Protein AF-A0A453R4P2-F1 (afdb_monomer)

InterPro domains:
  IPR012340 Nucleic acid-binding, OB-fold [G3DSA:2.40.50.140] (7-123)
  IPR012340 Nucleic acid-binding, OB-fold [SSF50249] (16-103)
  IPR031327 Mini-chromosome maintenance protein [PTHR11630] (14-161)
  IPR033762 MCM OB domain [PF17207] (17-96)

Organism: Aegilops tauschii subsp. strangulata (NCBI:txid200361)

Foldseek 3Di:
DDDDDDDWFQDVQAPRDTDQDCADPDPDPPGGRDSDDDDDPVPDDDKDKDKDKDWDDPVPDDPPDDIDIAIEMDIHPRPPPDDPPFDKDFDFDKDWHWDDPDPPDDIDTGIYGYTPDMDTPVVVVVDPPQPPVNVVVVVVLCVVCVVPVVVSVVVVVCVVPVDPPVPPDD

Mean predicted aligned error: 13.56 Å

Radius of gyration: 29.75 Å; Cα contacts (8 Å, |Δi|>4): 173; chains: 1; bounding box: 68×27×99 Å

Solvent-accessible surface area (backbone atoms only — not comparable to full-atom values): 11161 Å² total; per-residue (Å²): 134,83,79,89,82,79,92,83,67,61,36,64,45,66,70,57,40,69,75,80,64,84,45,46,86,55,88,48,97,73,68,50,80,51,64,82,83,78,86,62,84,92,71,75,81,86,74,52,78,40,81,46,75,51,63,58,64,71,89,79,51,62,94,89,64,79,77,55,71,46,44,33,40,26,48,51,87,52,44,86,74,72,58,96,89,63,45,71,51,76,44,66,48,85,48,54,29,57,46,81,93,46,88,98,54,84,80,45,73,47,67,32,32,42,54,77,45,78,41,81,48,59,62,67,78,75,51,79,82,71,53,70,66,59,55,51,52,52,50,48,53,49,63,74,25,59,92,43,54,70,57,46,4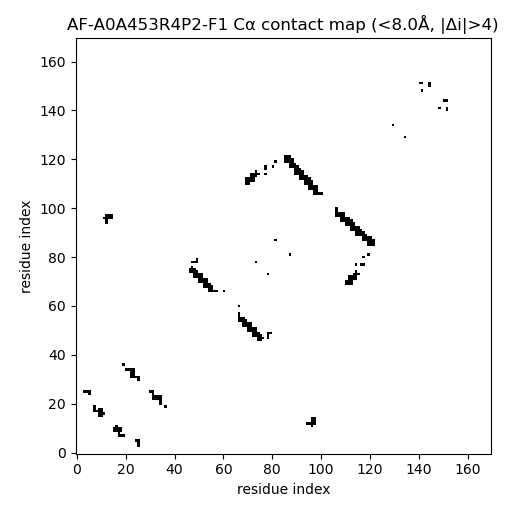9,51,57,56,48,54,72,75,50,80,82,74,74,90,77,81,86,129

Secondary structure (DSSP, 8-state):
-PPP------BGGGTSB-PPPSS-----SS----------GGG-----EEEEEEE--GGGSPTTPPPPEEEEEEEGGGTTS--TT--EEEEEEEEEEEP---TTS---EEEEEEEEEEEE-GGGGT-----HHHHHHHHHHHHHTTT-HHHHHHHHHHHH-TTSSTTS--

pLDDT: mean 83.89, std 13.53, range [37.5, 97.69]

Sequence (170 aa):
LETPAFPCYPELEAGNRITLPASCPSMRSKGCQSASFQLIGDSITCHDYQEIKIQESVQLLDVGSIPRSMPVILMDDLVDLVKAGDDVIVTGILSAKWSSDVKDVRCNLDPMFIANYVRRTNELKSGIDIPEEIIKDFELFWAENRATPLEGRNKILKGICLLRFLGYSR

Nearest PDB structures (foldseek):
  8q6o-assembly1_3  TM=7.850E-01  e=3.324E-05  Xenopus laevis
  9caq-assembly1_B  TM=7.510E-01  e=9.790E-05  Homo sapiens
  8s0d-assembly1_5  TM=6.515E-01  e=1.172E-04  Homo sapiens
  8w0f-assembly1_D  TM=6.363E-01  e=1.245E-04  Homo sapiens
  8ouw-assembly1_3  TM=5.776E-01  e=9.790E-05  Caenorhabditis elegans

Structure (mmCIF, N/CA/C/O backbone):
data_AF-A0A453R4P2-F1
#
_entry.id   AF-A0A453R4P2-F1
#
loop_
_atom_site.group_PDB
_atom_site.id
_atom_site.type_symbol
_atom_site.label_atom_id
_atom_site.label_alt_id
_atom_site.label_comp_id
_atom_site.label_asym_id
_atom_site.label_entity_id
_atom_site.label_seq_id
_atom_site.pdbx_PDB_ins_code
_atom_site.Cartn_x
_atom_site.Cartn_y
_atom_site.Cartn_z
_atom_site.occupancy
_atom_site.B_iso_or_equiv
_atom_site.auth_seq_id
_atom_site.auth_comp_id
_atom_site.auth_asym_id
_atom_site.auth_atom_id
_atom_site.pdbx_PDB_model_num
ATOM 1 N N . LEU A 1 1 ? 7.204 -4.346 -44.157 1.00 51.94 1 LEU A N 1
ATOM 2 C CA . LEU A 1 1 ? 8.004 -4.799 -42.996 1.00 51.94 1 LEU A CA 1
ATOM 3 C C . LEU A 1 1 ? 7.542 -3.979 -41.805 1.00 51.94 1 LEU A C 1
ATOM 5 O O . LEU A 1 1 ? 7.923 -2.824 -41.711 1.00 51.94 1 LEU A O 1
ATOM 9 N N . GLU A 1 2 ? 6.660 -4.520 -40.970 1.00 66.56 2 GLU A N 1
ATOM 10 C CA . GLU A 1 2 ? 6.214 -3.828 -39.752 1.00 66.56 2 GLU A CA 1
ATOM 11 C C . GLU A 1 2 ? 7.385 -3.704 -38.781 1.00 66.56 2 GLU A C 1
ATOM 13 O O . GLU A 1 2 ? 8.121 -4.673 -38.597 1.00 66.56 2 GLU A O 1
ATOM 18 N N . THR A 1 3 ? 7.594 -2.547 -38.166 1.00 71.88 3 THR A N 1
ATOM 19 C CA . THR A 1 3 ? 8.576 -2.384 -37.089 1.00 71.88 3 THR A CA 1
ATOM 20 C C . THR A 1 3 ? 8.168 -3.238 -35.882 1.00 71.88 3 THR A C 1
ATOM 22 O O . THR A 1 3 ? 6.985 -3.305 -35.554 1.00 71.88 3 THR A O 1
ATOM 25 N N . PRO A 1 4 ? 9.100 -3.962 -35.237 1.00 79.38 4 PRO A N 1
ATOM 26 C CA . PRO A 1 4 ? 8.771 -4.702 -34.025 1.00 79.38 4 PRO A CA 1
ATOM 27 C C . PRO A 1 4 ? 8.402 -3.728 -32.896 1.00 79.38 4 PRO A C 1
ATOM 29 O O . PRO A 1 4 ? 9.123 -2.761 -32.662 1.00 79.38 4 PRO A O 1
ATOM 32 N N . ALA A 1 5 ? 7.309 -4.016 -32.192 1.00 83.50 5 ALA A N 1
ATOM 33 C CA . ALA A 1 5 ? 6.864 -3.297 -31.003 1.00 83.50 5 ALA A CA 1
ATOM 34 C C . ALA A 1 5 ? 6.825 -4.256 -29.806 1.00 83.50 5 ALA A C 1
ATOM 36 O O . ALA A 1 5 ? 6.599 -5.456 -29.975 1.00 83.50 5 ALA A O 1
ATOM 37 N N . PHE A 1 6 ? 7.068 -3.733 -28.609 1.00 85.38 6 PHE A N 1
ATOM 38 C CA . PHE A 1 6 ? 7.015 -4.482 -27.356 1.00 85.38 6 PHE A CA 1
ATOM 39 C C . PHE A 1 6 ? 6.546 -3.554 -26.228 1.00 85.38 6 PHE A C 1
ATOM 41 O O . PHE A 1 6 ? 6.844 -2.358 -26.278 1.00 85.38 6 PHE A O 1
ATOM 48 N N . PRO A 1 7 ? 5.809 -4.071 -25.233 1.00 87.44 7 PRO A N 1
ATOM 49 C CA . PRO A 1 7 ? 5.418 -3.281 -24.077 1.00 87.44 7 PRO A CA 1
ATOM 50 C C . PRO A 1 7 ? 6.613 -3.062 -23.142 1.00 87.44 7 PRO A C 1
ATOM 52 O O . PRO A 1 7 ? 7.452 -3.947 -22.966 1.00 87.44 7 PRO A O 1
ATOM 55 N N . CYS A 1 8 ? 6.655 -1.890 -22.514 1.00 88.75 8 CYS A N 1
ATOM 56 C CA . CYS A 1 8 ? 7.551 -1.584 -21.405 1.00 88.75 8 CYS A CA 1
ATOM 57 C C . CYS A 1 8 ? 6.703 -1.274 -20.175 1.00 88.75 8 CYS A C 1
ATOM 59 O O . CYS A 1 8 ? 5.710 -0.556 -20.286 1.00 88.75 8 CYS A O 1
ATOM 61 N N . TYR A 1 9 ? 7.124 -1.771 -19.016 1.00 89.69 9 TYR A N 1
ATOM 62 C CA . TYR A 1 9 ? 6.447 -1.528 -17.747 1.00 89.69 9 TYR A CA 1
ATOM 63 C C . TYR A 1 9 ? 7.337 -0.667 -16.843 1.00 89.69 9 TYR A C 1
ATOM 65 O O . TYR A 1 9 ? 8.563 -0.815 -16.891 1.00 89.69 9 TYR A O 1
ATOM 73 N N . PRO A 1 10 ? 6.758 0.248 -16.048 1.00 90.25 10 PRO A N 1
ATOM 74 C CA . PRO A 1 10 ? 7.511 0.972 -15.035 1.00 90.25 10 PRO A CA 1
ATOM 75 C C . PRO A 1 10 ? 8.010 0.001 -13.962 1.00 90.25 10 PRO A C 1
ATOM 77 O O . PRO A 1 10 ? 7.280 -0.877 -13.505 1.00 90.25 10 PRO A O 1
ATOM 80 N N . GLU A 1 11 ? 9.260 0.170 -13.545 1.00 89.25 11 GLU A N 1
ATOM 81 C CA . GLU A 1 11 ? 9.850 -0.626 -12.475 1.00 89.25 11 GLU A CA 1
ATOM 82 C C . GLU A 1 11 ? 9.643 0.085 -11.132 1.00 89.25 11 GLU A C 1
ATOM 84 O O . GLU A 1 11 ? 10.246 1.131 -10.875 1.00 89.25 11 GLU A O 1
ATOM 89 N N . LEU A 1 12 ? 8.774 -0.477 -10.281 1.00 88.62 12 LEU A N 1
ATOM 90 C CA . LEU A 1 12 ? 8.422 0.099 -8.974 1.00 88.62 12 LEU A CA 1
ATOM 91 C C . LEU A 1 12 ? 9.663 0.301 -8.088 1.00 88.62 12 LEU A C 1
ATOM 93 O O . LEU A 1 12 ? 9.872 1.376 -7.528 1.00 88.62 12 LEU A O 1
ATOM 97 N N . GLU A 1 13 ? 10.544 -0.700 -8.052 1.00 88.19 13 GLU A N 1
ATOM 98 C CA . GLU A 1 13 ? 11.767 -0.697 -7.236 1.00 88.19 13 GLU A CA 1
ATOM 99 C C . GLU A 1 13 ? 12.791 0.355 -7.682 1.00 88.19 13 GLU A C 1
ATOM 101 O O . GLU A 1 13 ? 13.636 0.782 -6.894 1.00 88.19 13 GLU A O 1
ATOM 106 N N . ALA A 1 14 ? 12.702 0.800 -8.939 1.00 85.81 14 ALA A N 1
ATOM 107 C CA . ALA A 1 14 ? 13.524 1.860 -9.517 1.00 85.81 14 ALA A CA 1
ATOM 108 C C . ALA A 1 14 ? 12.821 3.232 -9.498 1.00 85.81 14 ALA A C 1
ATOM 110 O O . ALA A 1 14 ? 13.217 4.143 -10.231 1.00 85.81 14 ALA A O 1
ATOM 111 N N . GLY A 1 15 ? 11.766 3.386 -8.689 1.00 84.38 15 GLY A N 1
ATOM 112 C CA . GLY A 1 15 ? 11.019 4.635 -8.548 1.00 84.38 15 GLY A CA 1
ATOM 113 C C . GLY A 1 15 ? 10.092 4.921 -9.729 1.00 84.38 15 GLY A C 1
ATOM 114 O O . GLY A 1 15 ? 10.080 6.038 -10.244 1.00 84.38 15 GLY A O 1
ATOM 115 N N . ASN A 1 16 ? 9.344 3.910 -10.180 1.00 86.31 16 ASN A N 1
ATOM 116 C CA . ASN A 1 16 ? 8.410 3.976 -11.314 1.00 86.31 16 ASN A CA 1
ATOM 117 C C . ASN A 1 16 ? 9.072 4.421 -12.626 1.00 86.31 16 ASN A C 1
ATOM 119 O O . ASN A 1 16 ? 8.446 5.049 -13.485 1.00 86.31 16 ASN A O 1
ATOM 123 N N . ARG A 1 17 ? 10.357 4.098 -12.798 1.00 86.50 17 ARG A N 1
ATOM 124 C CA . ARG A 1 17 ? 11.118 4.478 -13.986 1.00 86.50 17 ARG A CA 1
ATOM 125 C C . ARG A 1 17 ? 10.947 3.427 -15.075 1.00 86.50 17 ARG A C 1
ATOM 127 O O . ARG A 1 17 ? 11.080 2.232 -14.827 1.00 86.50 17 ARG A O 1
ATOM 134 N N . ILE A 1 18 ? 10.684 3.874 -16.299 1.00 88.25 18 ILE A N 1
ATOM 135 C CA . ILE A 1 18 ? 10.689 3.001 -17.476 1.00 88.25 18 ILE A CA 1
ATOM 136 C C . ILE A 1 18 ? 12.110 2.985 -18.033 1.00 88.25 18 ILE A C 1
ATOM 138 O O . ILE A 1 18 ? 12.596 3.995 -18.545 1.00 88.25 18 ILE A O 1
ATOM 142 N N . THR A 1 19 ? 12.778 1.838 -17.934 1.00 85.00 19 THR A N 1
ATOM 143 C CA . THR A 1 19 ? 14.112 1.641 -18.510 1.00 85.00 19 THR A CA 1
ATOM 144 C C . THR A 1 19 ? 13.974 0.950 -19.862 1.00 85.00 19 THR A C 1
ATOM 146 O O . THR A 1 19 ? 13.417 -0.142 -19.958 1.00 85.00 19 THR A O 1
ATOM 149 N N . LEU A 1 20 ? 14.468 1.588 -20.925 1.00 86.94 20 LEU A N 1
ATOM 150 C CA . LEU A 1 20 ? 14.495 0.969 -22.249 1.00 86.94 20 LEU A CA 1
ATOM 151 C C . LEU A 1 20 ? 15.507 -0.189 -22.265 1.00 86.94 20 LEU A C 1
ATOM 153 O O . LEU A 1 20 ? 16.584 -0.064 -21.675 1.00 86.94 20 LEU A O 1
ATOM 157 N N . PRO A 1 21 ? 15.199 -1.307 -22.942 1.00 86.31 21 PRO A N 1
ATOM 158 C CA . PRO A 1 21 ? 16.110 -2.440 -22.997 1.00 86.31 21 PRO A CA 1
ATOM 159 C C . PRO A 1 21 ? 17.387 -2.075 -23.761 1.00 86.31 21 PRO A C 1
ATOM 161 O O . PRO A 1 21 ? 17.355 -1.328 -24.732 1.00 86.31 21 PRO A O 1
ATOM 164 N N . ALA A 1 22 ? 18.525 -2.651 -23.369 1.00 85.06 22 ALA A N 1
ATOM 165 C CA . ALA A 1 22 ? 19.811 -2.382 -24.023 1.00 85.06 22 ALA A CA 1
ATOM 166 C C . ALA A 1 22 ? 19.884 -2.886 -25.481 1.00 85.06 22 ALA A C 1
ATOM 168 O O . ALA A 1 22 ? 20.744 -2.460 -26.247 1.00 85.06 22 ALA A O 1
ATOM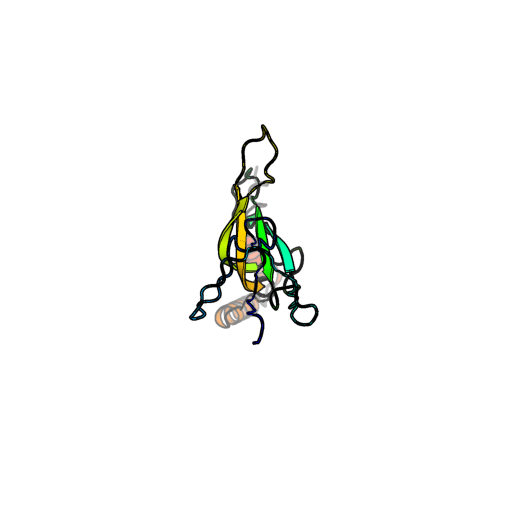 169 N N . SER A 1 23 ? 18.997 -3.806 -25.868 1.00 85.81 23 SER A N 1
ATOM 170 C CA . SER A 1 23 ? 18.884 -4.333 -27.229 1.00 85.81 23 SER A CA 1
ATOM 171 C C . SER A 1 23 ? 17.436 -4.698 -27.543 1.00 85.81 23 SER A C 1
ATOM 173 O O . SER A 1 23 ? 16.637 -4.930 -26.634 1.00 85.81 23 SER A O 1
ATOM 175 N N . CYS A 1 24 ? 17.079 -4.723 -28.828 1.00 84.38 24 CYS A N 1
ATOM 176 C CA . CYS A 1 24 ? 15.719 -5.033 -29.249 1.00 84.38 24 CYS A CA 1
ATOM 177 C C . CYS A 1 24 ? 15.326 -6.479 -28.868 1.00 84.38 24 CYS A C 1
ATOM 179 O O . CYS A 1 24 ? 15.951 -7.424 -29.352 1.00 84.38 24 CYS A O 1
ATOM 181 N N . PRO A 1 25 ? 14.249 -6.684 -28.083 1.00 82.38 25 PRO A N 1
ATOM 182 C CA . PRO A 1 25 ? 13.811 -8.015 -27.651 1.00 82.38 25 PRO A CA 1
ATOM 183 C C . PRO A 1 25 ? 13.133 -8.838 -28.763 1.00 82.38 25 PRO A C 1
ATOM 185 O O . PRO A 1 25 ? 12.697 -9.964 -28.530 1.00 82.38 25 PRO A O 1
ATOM 188 N N . SER A 1 26 ? 13.008 -8.306 -29.986 1.00 78.19 26 SER A N 1
ATOM 189 C CA . SER A 1 26 ? 12.310 -8.999 -31.068 1.00 78.19 26 SER A CA 1
ATOM 190 C C . SER A 1 26 ? 13.067 -10.259 -31.510 1.00 78.19 26 SER A C 1
ATOM 192 O O . SER A 1 26 ? 14.161 -10.165 -32.068 1.00 78.19 26 SER A O 1
ATOM 194 N N . MET A 1 27 ? 12.449 -11.434 -31.367 1.00 67.62 27 MET A N 1
ATOM 195 C CA . MET A 1 27 ? 13.008 -12.724 -31.809 1.00 67.62 27 MET A CA 1
ATOM 196 C C . MET A 1 27 ? 12.831 -12.981 -33.319 1.00 67.62 27 MET A C 1
ATOM 198 O O . MET A 1 27 ? 12.586 -14.105 -33.754 1.00 67.62 27 MET A O 1
ATOM 202 N N . ARG A 1 28 ? 12.890 -11.936 -34.154 1.00 67.19 28 ARG A N 1
ATOM 203 C CA . ARG A 1 28 ? 12.729 -12.090 -35.608 1.00 67.19 28 ARG A CA 1
ATOM 204 C C . ARG A 1 28 ? 13.945 -12.792 -36.221 1.00 67.19 28 ARG A C 1
ATOM 206 O O . ARG A 1 28 ? 15.063 -12.655 -35.738 1.00 67.19 28 ARG A O 1
ATOM 213 N N . SER A 1 29 ? 13.719 -13.498 -37.332 1.00 57.69 29 SER A N 1
ATOM 214 C CA . SER A 1 29 ? 14.704 -14.354 -38.024 1.00 57.69 29 SER A CA 1
ATOM 215 C C . SER A 1 29 ? 16.017 -13.663 -38.416 1.00 57.69 29 SER A C 1
ATOM 217 O O . SER A 1 29 ? 17.050 -14.317 -38.523 1.00 57.69 29 SER A O 1
ATOM 219 N N . LYS A 1 30 ? 15.995 -12.339 -38.602 1.00 66.25 30 LYS A N 1
ATOM 220 C CA . LYS A 1 30 ? 17.178 -11.476 -38.649 1.00 66.25 30 LYS A CA 1
ATOM 221 C C . LYS A 1 30 ? 17.144 -10.630 -37.380 1.00 66.25 30 LYS A C 1
ATOM 223 O O . LYS A 1 30 ? 16.417 -9.640 -37.347 1.00 66.25 30 LYS A O 1
ATOM 228 N N . GLY A 1 31 ? 17.827 -11.065 -36.324 1.00 66.50 31 GLY A N 1
ATOM 229 C CA . GLY A 1 31 ? 17.817 -10.374 -35.033 1.00 66.50 31 GLY A CA 1
ATOM 230 C C . GLY A 1 31 ? 18.084 -8.873 -35.191 1.00 66.50 31 GLY A C 1
ATOM 231 O O . GLY A 1 31 ? 18.970 -8.464 -35.942 1.00 66.50 31 GLY A O 1
ATOM 232 N N . CYS A 1 32 ? 17.290 -8.048 -34.513 1.00 74.44 32 CYS A N 1
ATOM 233 C CA . CYS A 1 32 ? 17.492 -6.605 -34.482 1.00 74.44 32 CYS A CA 1
ATOM 234 C C . CYS A 1 32 ? 18.478 -6.276 -33.353 1.00 74.44 32 CYS A C 1
ATOM 236 O O . CYS A 1 32 ? 18.179 -6.521 -32.192 1.00 74.44 32 CYS A O 1
ATOM 238 N N . GLN A 1 33 ? 19.648 -5.723 -33.680 1.00 76.25 33 GLN A N 1
ATOM 239 C CA . GLN A 1 33 ? 20.651 -5.296 -32.687 1.00 76.25 33 GLN A CA 1
ATOM 240 C C . GLN A 1 33 ? 20.587 -3.789 -32.388 1.00 76.25 33 GLN A C 1
ATOM 242 O O . GLN A 1 33 ? 21.502 -3.228 -31.795 1.00 76.25 33 GLN A O 1
ATOM 247 N N . SER A 1 34 ? 19.521 -3.110 -32.823 1.00 79.44 34 SER A N 1
ATOM 248 C CA . SER A 1 34 ? 19.335 -1.687 -32.538 1.00 79.44 34 SER A CA 1
ATOM 249 C C . SER A 1 34 ? 19.057 -1.459 -31.049 1.00 79.44 34 SER A C 1
ATOM 251 O O . SER A 1 34 ? 18.311 -2.222 -30.431 1.00 79.44 34 SER A O 1
ATOM 253 N N . ALA A 1 35 ? 19.618 -0.373 -30.515 1.00 82.31 35 ALA A N 1
ATOM 254 C CA . ALA A 1 35 ? 19.310 0.192 -29.197 1.00 82.31 35 ALA A CA 1
ATOM 255 C C . ALA A 1 35 ? 18.520 1.515 -29.298 1.00 82.31 35 ALA A C 1
ATOM 257 O O . ALA A 1 35 ? 18.309 2.203 -28.303 1.00 82.31 35 ALA A O 1
ATOM 258 N N . SER A 1 36 ? 18.110 1.905 -30.510 1.00 84.88 36 SER A N 1
ATOM 259 C CA . SER A 1 36 ? 17.252 3.068 -30.734 1.00 84.88 36 SER A CA 1
ATOM 260 C C . SER A 1 36 ? 15.791 2.632 -30.725 1.00 84.88 36 SER A C 1
ATOM 262 O O . SER A 1 36 ? 15.393 1.769 -31.512 1.00 84.88 36 SER A O 1
ATOM 264 N N . PHE A 1 37 ? 15.010 3.238 -29.833 1.00 87.88 37 PHE A N 1
ATOM 265 C CA . PHE A 1 37 ? 13.587 2.971 -29.657 1.00 87.88 37 PHE A CA 1
ATOM 266 C C . PHE A 1 37 ? 12.802 4.268 -29.805 1.00 87.88 37 PHE A C 1
ATOM 268 O O . PHE A 1 37 ? 13.257 5.333 -29.388 1.00 87.88 37 PHE A O 1
ATOM 275 N N . GLN A 1 38 ? 11.609 4.162 -30.379 1.00 87.81 38 GLN A N 1
ATOM 276 C CA . GLN A 1 38 ? 10.669 5.265 -30.497 1.00 87.81 38 GLN A CA 1
ATOM 277 C C . GLN A 1 38 ? 9.370 4.873 -29.801 1.00 87.81 38 GLN A C 1
ATOM 279 O O . GLN A 1 38 ? 8.868 3.767 -30.003 1.00 87.81 38 GLN A O 1
ATOM 284 N N . LEU A 1 39 ? 8.840 5.780 -28.980 1.00 87.50 39 LEU A N 1
ATOM 285 C CA . LEU A 1 39 ? 7.533 5.605 -28.359 1.00 87.50 39 LEU A CA 1
ATOM 286 C C . LEU A 1 39 ? 6.448 5.653 -29.440 1.00 87.50 39 LEU A C 1
ATOM 288 O O . LEU A 1 39 ? 6.443 6.553 -30.283 1.00 87.50 39 LEU A O 1
ATOM 292 N N . ILE A 1 40 ? 5.517 4.706 -29.392 1.00 89.19 40 ILE A N 1
ATOM 293 C CA . ILE A 1 40 ? 4.329 4.709 -30.242 1.00 89.19 40 ILE A CA 1
ATOM 294 C C . ILE A 1 40 ? 3.237 5.463 -29.470 1.00 89.19 40 ILE A C 1
ATOM 296 O O . ILE A 1 40 ? 2.810 5.023 -28.408 1.00 89.19 40 ILE A O 1
ATOM 300 N N . GLY A 1 41 ? 2.833 6.636 -29.969 1.00 82.56 41 GLY A N 1
ATOM 301 C CA . GLY A 1 41 ? 1.953 7.557 -29.232 1.00 82.56 41 GLY A CA 1
ATOM 302 C C . GLY A 1 41 ? 0.590 6.965 -28.860 1.00 82.56 41 GLY A C 1
ATOM 303 O O . GLY A 1 41 ? 0.108 7.195 -27.756 1.00 82.56 41 GLY A O 1
ATOM 304 N N . ASP A 1 42 ? 0.020 6.134 -29.733 1.00 83.88 42 ASP A N 1
ATOM 305 C CA . ASP A 1 42 ? -1.303 5.530 -29.528 1.00 83.88 42 ASP A CA 1
ATOM 306 C C . ASP A 1 42 ? -1.264 4.234 -28.693 1.00 83.88 42 ASP A C 1
ATOM 308 O O . ASP A 1 42 ? -2.282 3.566 -28.539 1.00 83.88 42 ASP A O 1
ATOM 312 N N . SER A 1 43 ? -0.096 3.845 -28.163 1.00 85.94 43 SER A N 1
ATOM 313 C CA . SER A 1 43 ? 0.085 2.593 -27.412 1.00 85.94 43 SER A CA 1
ATOM 314 C C . SER A 1 43 ? 0.369 2.804 -25.921 1.00 85.94 43 SER A C 1
ATOM 316 O O . SER A 1 43 ? 0.987 1.948 -25.288 1.00 85.94 43 SER A O 1
ATOM 318 N N . ILE A 1 44 ? -0.007 3.957 -25.366 1.00 90.19 44 ILE A N 1
ATOM 319 C CA . ILE A 1 44 ? 0.199 4.274 -23.949 1.00 90.19 44 ILE A CA 1
ATOM 320 C C . ILE A 1 44 ? -0.978 3.723 -23.140 1.00 90.19 44 ILE A C 1
ATOM 322 O O . ILE A 1 44 ? -2.130 4.067 -23.393 1.00 90.19 44 ILE A O 1
ATOM 326 N N . THR A 1 45 ? -0.680 2.892 -22.143 1.00 90.44 45 THR A N 1
ATOM 327 C CA . THR A 1 45 ? -1.650 2.440 -21.140 1.00 90.44 45 THR A CA 1
ATOM 328 C C . THR A 1 45 ? -1.312 3.092 -19.808 1.00 90.44 45 THR A C 1
ATOM 330 O O . THR A 1 45 ? -0.182 2.988 -19.333 1.00 90.44 45 THR A O 1
ATOM 333 N N . CYS A 1 46 ? -2.285 3.791 -19.229 1.00 90.81 46 CYS A N 1
ATOM 334 C CA . CYS A 1 46 ? -2.163 4.405 -17.914 1.00 90.81 46 CYS A CA 1
ATOM 335 C C . CYS A 1 46 ? -2.806 3.497 -16.867 1.00 90.81 46 CYS A C 1
ATOM 337 O O . CYS A 1 46 ? -3.859 2.917 -17.125 1.00 90.81 46 CYS A O 1
ATOM 339 N N . HIS A 1 47 ? -2.173 3.422 -15.702 1.00 92.44 47 HIS A N 1
ATOM 340 C CA . HIS A 1 47 ? -2.653 2.688 -14.539 1.00 92.44 47 HIS A CA 1
ATOM 341 C C . HIS A 1 47 ? -2.789 3.656 -13.369 1.00 92.44 47 HIS A C 1
ATOM 343 O O . HIS A 1 47 ? -1.940 4.539 -13.200 1.00 92.44 47 HIS A O 1
ATOM 349 N N . ASP A 1 48 ? -3.843 3.491 -12.575 1.00 95.50 48 ASP A N 1
ATOM 350 C CA . ASP A 1 48 ? -4.022 4.273 -11.357 1.00 95.50 48 ASP A CA 1
ATOM 351 C C . ASP A 1 48 ? -3.011 3.811 -10.300 1.00 95.50 48 ASP A C 1
ATOM 353 O O . ASP A 1 48 ? -2.730 2.619 -10.161 1.00 95.50 48 ASP A O 1
ATOM 357 N N . TYR A 1 49 ? -2.432 4.764 -9.569 1.00 95.38 49 TYR A N 1
ATOM 358 C CA . TYR A 1 49 ? -1.361 4.521 -8.603 1.00 95.38 49 TYR A CA 1
ATOM 359 C C . TYR A 1 49 ? -1.578 5.347 -7.338 1.00 95.38 49 TYR A C 1
ATOM 361 O O . TYR A 1 49 ? -1.747 6.567 -7.404 1.00 95.38 49 TYR A O 1
ATOM 369 N N . GLN A 1 50 ? -1.507 4.698 -6.176 1.00 95.81 50 GLN A N 1
ATOM 370 C CA . GLN A 1 50 ? -1.642 5.350 -4.878 1.00 95.81 50 GLN A CA 1
ATOM 371 C C . GLN A 1 50 ? -0.687 4.732 -3.854 1.00 95.81 50 GLN A C 1
ATOM 373 O O . GLN A 1 50 ? -0.669 3.523 -3.641 1.00 95.81 50 GLN A O 1
ATOM 378 N N . GLU A 1 51 ? 0.079 5.577 -3.165 1.00 95.62 51 GLU A N 1
ATOM 379 C CA . GLU A 1 51 ? 0.877 5.176 -2.006 1.00 95.62 51 GLU A CA 1
ATOM 380 C C . GLU A 1 51 ? 0.137 5.525 -0.716 1.00 95.62 51 GLU A C 1
ATOM 382 O O . GLU A 1 51 ? -0.193 6.687 -0.464 1.00 95.62 51 GLU A O 1
ATOM 387 N N . ILE A 1 52 ? -0.083 4.523 0.130 1.00 96.38 52 ILE A N 1
ATOM 388 C CA . ILE A 1 52 ? -0.607 4.695 1.485 1.00 96.38 52 ILE A CA 1
ATOM 389 C C . ILE A 1 52 ? 0.444 4.268 2.511 1.00 96.38 52 ILE A C 1
ATOM 391 O O . ILE A 1 52 ? 1.426 3.600 2.195 1.00 96.38 52 ILE A O 1
ATOM 395 N N . LYS A 1 53 ? 0.230 4.622 3.778 1.00 96.19 53 LYS A N 1
ATOM 396 C CA . LYS A 1 53 ? 1.062 4.159 4.891 1.00 96.19 53 LYS A CA 1
ATOM 397 C C . LYS A 1 53 ? 0.194 3.410 5.889 1.00 96.19 53 LYS A C 1
ATOM 399 O O . LYS A 1 53 ? -0.728 3.987 6.456 1.00 96.19 53 LYS A O 1
ATOM 404 N N . ILE A 1 54 ? 0.519 2.142 6.116 1.00 95.25 54 ILE A N 1
ATOM 405 C CA . ILE A 1 54 ? -0.138 1.324 7.136 1.00 95.25 54 ILE A CA 1
ATOM 406 C C . ILE A 1 54 ? 0.681 1.407 8.413 1.00 95.25 54 ILE A C 1
ATOM 408 O O . ILE A 1 54 ? 1.908 1.303 8.379 1.00 95.25 54 ILE A O 1
ATOM 412 N N . GLN A 1 55 ? -0.004 1.612 9.532 1.00 94.75 55 GLN A N 1
ATOM 413 C CA . GLN A 1 55 ? 0.592 1.644 10.860 1.00 94.75 55 GLN A CA 1
ATOM 414 C C . GLN A 1 55 ? 0.123 0.436 11.669 1.00 94.75 55 GLN A C 1
ATOM 416 O O . GLN A 1 55 ? -1.008 -0.023 11.517 1.00 94.75 55 GLN A O 1
ATOM 421 N N . GLU A 1 56 ? 0.991 -0.057 12.548 1.00 91.19 56 GLU A N 1
ATOM 422 C CA . GLU A 1 56 ? 0.622 -1.054 13.549 1.00 91.19 56 GLU A CA 1
ATOM 423 C C . GLU A 1 56 ? -0.542 -0.570 14.427 1.00 91.19 56 GLU A C 1
ATOM 425 O O . GLU A 1 56 ? -0.651 0.615 14.770 1.00 91.19 56 GLU A O 1
ATOM 430 N N . SER A 1 57 ? -1.400 -1.510 14.832 1.00 85.44 57 SER A N 1
ATOM 431 C CA . SER A 1 57 ? -2.476 -1.223 15.777 1.00 85.44 57 SER A CA 1
ATOM 432 C C . SER A 1 57 ? -1.895 -0.942 17.159 1.00 85.44 57 SER A C 1
ATOM 434 O O . SER A 1 57 ? -1.320 -1.824 17.794 1.00 85.44 57 SER A O 1
ATOM 436 N N . VAL A 1 58 ? -2.104 0.280 17.653 1.00 81.50 58 VAL A N 1
ATOM 437 C CA . VAL A 1 58 ? -1.616 0.730 18.969 1.00 81.50 58 VAL A CA 1
ATOM 438 C C . VAL A 1 58 ? -2.168 -0.128 20.112 1.00 81.50 58 VAL A C 1
ATOM 440 O O . VAL A 1 58 ? -1.526 -0.267 21.144 1.00 81.50 58 VAL A O 1
ATOM 443 N N . GLN A 1 59 ? -3.338 -0.745 19.922 1.00 77.88 59 GLN A N 1
ATOM 444 C CA . GLN A 1 59 ? -3.972 -1.613 20.921 1.00 77.88 59 GLN A CA 1
ATOM 445 C C . GLN A 1 59 ? -3.188 -2.904 21.191 1.00 77.88 59 GLN A C 1
ATOM 447 O O . GLN A 1 59 ? -3.395 -3.528 22.227 1.00 77.88 59 GLN A O 1
ATOM 452 N N . LEU A 1 60 ? -2.319 -3.309 20.262 1.00 77.44 60 LEU A N 1
ATOM 453 C CA . LEU A 1 60 ? -1.496 -4.513 20.367 1.00 77.44 60 LEU A CA 1
ATOM 454 C C . LEU A 1 60 ? -0.060 -4.207 20.819 1.00 77.44 60 LEU A C 1
ATOM 456 O O . LEU A 1 60 ? 0.752 -5.123 20.905 1.00 77.44 60 LEU A O 1
ATOM 460 N N . LEU A 1 61 ? 0.268 -2.935 21.068 1.00 83.44 61 LEU A N 1
ATOM 461 C CA . LEU A 1 61 ? 1.611 -2.513 21.453 1.00 83.44 61 LEU A CA 1
ATOM 462 C C . LEU A 1 61 ? 1.764 -2.449 22.973 1.00 83.44 61 LEU A C 1
ATOM 464 O O . LEU A 1 61 ? 0.858 -2.026 23.693 1.00 83.44 61 LEU A O 1
ATOM 468 N N . ASP A 1 62 ? 2.959 -2.799 23.442 1.00 86.56 62 ASP A N 1
ATOM 469 C CA . ASP A 1 62 ? 3.343 -2.632 24.840 1.00 86.56 62 ASP A CA 1
ATOM 470 C C . ASP A 1 62 ? 3.431 -1.151 25.235 1.00 86.56 62 ASP A C 1
ATOM 472 O O . ASP A 1 62 ? 3.710 -0.259 24.423 1.00 86.56 62 ASP A O 1
ATOM 476 N N . VAL A 1 63 ? 3.228 -0.884 26.528 1.00 85.06 63 VAL A N 1
ATOM 477 C CA . VAL A 1 63 ? 3.302 0.470 27.084 1.00 85.06 63 VAL A CA 1
ATOM 478 C C . VAL A 1 63 ? 4.704 1.042 26.865 1.00 85.06 63 VAL A C 1
ATOM 480 O O . VAL A 1 63 ? 5.689 0.517 27.376 1.00 85.06 63 VAL A O 1
ATOM 483 N N . GLY A 1 64 ? 4.778 2.155 26.133 1.00 86.19 64 GLY A N 1
ATOM 484 C CA . GLY A 1 64 ? 6.030 2.851 25.824 1.00 86.19 64 GLY A CA 1
ATOM 485 C C . GLY A 1 64 ? 6.634 2.522 24.454 1.00 86.19 64 GLY A C 1
ATOM 486 O O . GLY A 1 64 ? 7.623 3.153 24.083 1.00 86.19 64 GLY A O 1
ATOM 487 N N . SER A 1 65 ? 6.046 1.605 23.680 1.00 88.31 65 SER A N 1
ATOM 488 C CA . SER A 1 65 ? 6.490 1.320 22.310 1.00 88.31 65 SER A CA 1
ATOM 489 C C . SER A 1 65 ? 6.011 2.376 21.309 1.00 88.31 65 SER A C 1
ATOM 491 O O . SER A 1 65 ? 4.904 2.905 21.407 1.00 88.31 65 SER A O 1
ATOM 493 N N . ILE A 1 66 ? 6.853 2.669 20.312 1.00 89.69 66 ILE A N 1
ATOM 494 C CA . ILE A 1 66 ? 6.532 3.582 19.207 1.00 89.69 66 ILE A CA 1
ATOM 495 C C . ILE A 1 66 ? 5.999 2.751 18.030 1.00 89.69 66 ILE A C 1
ATOM 497 O O . ILE A 1 66 ? 6.748 1.908 17.528 1.00 89.69 66 ILE A O 1
ATOM 501 N N . PRO A 1 67 ? 4.765 2.998 17.549 1.00 91.56 67 PRO A N 1
ATOM 502 C CA . PRO A 1 67 ? 4.200 2.271 16.417 1.00 91.56 67 PRO A CA 1
ATOM 503 C C . PRO A 1 67 ? 5.069 2.393 15.165 1.00 91.56 67 PRO A C 1
ATOM 505 O O . PRO A 1 67 ? 5.490 3.491 14.782 1.00 91.56 67 PRO A O 1
ATOM 508 N N . ARG A 1 68 ? 5.316 1.271 14.492 1.00 92.44 68 ARG A N 1
ATOM 509 C CA . ARG A 1 68 ? 5.988 1.250 13.193 1.00 92.44 68 ARG A CA 1
ATOM 510 C C . ARG A 1 68 ? 4.964 1.384 12.074 1.00 92.44 68 ARG A C 1
ATOM 512 O O . ARG A 1 68 ? 3.767 1.150 12.239 1.00 92.44 68 ARG A O 1
ATOM 519 N N . SER A 1 69 ? 5.450 1.826 10.920 1.00 94.62 69 SER A N 1
ATOM 520 C CA . SER A 1 69 ? 4.634 1.974 9.721 1.00 94.62 69 SER A CA 1
ATOM 521 C C . SER A 1 69 ? 5.402 1.539 8.485 1.00 94.62 69 SER A C 1
ATOM 523 O O . SER A 1 69 ? 6.631 1.639 8.452 1.00 94.62 69 SER A O 1
ATOM 525 N N . MET A 1 70 ? 4.671 1.077 7.476 1.00 94.44 70 MET A N 1
ATOM 526 C CA . MET A 1 70 ? 5.217 0.603 6.209 1.00 94.44 70 MET A CA 1
ATOM 527 C C . MET A 1 70 ? 4.429 1.219 5.044 1.00 94.44 70 MET A C 1
ATOM 529 O O . MET A 1 70 ? 3.196 1.284 5.122 1.00 94.44 70 MET A O 1
ATOM 533 N N . PRO A 1 71 ? 5.105 1.711 3.990 1.00 95.88 71 PRO A N 1
ATOM 534 C CA . PRO A 1 71 ? 4.424 2.172 2.791 1.00 95.88 71 PRO A CA 1
ATOM 535 C C . PRO A 1 71 ? 3.844 0.983 2.021 1.00 95.88 71 PRO A C 1
ATOM 537 O O . PRO A 1 71 ? 4.470 -0.074 1.912 1.00 95.88 71 PRO A O 1
ATOM 540 N N . VAL A 1 72 ? 2.646 1.175 1.487 1.00 96.88 72 VAL A N 1
ATOM 541 C CA . VAL A 1 72 ? 1.921 0.188 0.694 1.00 96.88 72 VAL A CA 1
ATOM 542 C C . VAL A 1 72 ? 1.470 0.833 -0.607 1.00 96.88 72 VAL A C 1
ATOM 544 O O . VAL A 1 72 ? 0.899 1.922 -0.593 1.00 96.88 72 VAL A O 1
ATOM 547 N N . ILE A 1 73 ? 1.729 0.156 -1.718 1.00 96.75 73 ILE A N 1
ATOM 548 C CA . ILE A 1 73 ? 1.336 0.573 -3.059 1.00 96.75 73 ILE A CA 1
ATOM 549 C C . ILE A 1 73 ? 0.016 -0.098 -3.417 1.00 96.75 73 ILE A C 1
ATOM 551 O O . ILE A 1 73 ? -0.099 -1.323 -3.346 1.00 96.75 73 ILE A O 1
ATOM 555 N N . LEU A 1 74 ? -0.953 0.719 -3.819 1.00 97.25 74 LEU A N 1
ATOM 556 C CA . LEU A 1 74 ? -2.224 0.318 -4.404 1.00 97.25 74 LEU A CA 1
ATOM 557 C C . LEU A 1 74 ? -2.201 0.683 -5.891 1.00 97.25 74 LEU A C 1
ATOM 559 O O . LEU A 1 74 ? -1.758 1.775 -6.255 1.00 97.25 74 LEU A O 1
ATOM 563 N N . MET A 1 75 ? -2.662 -0.233 -6.737 1.00 96.00 75 MET A N 1
ATOM 564 C CA . MET A 1 75 ? -2.730 -0.046 -8.185 1.00 96.00 75 MET A CA 1
ATOM 565 C C . MET A 1 75 ? -4.137 -0.361 -8.684 1.00 96.00 75 MET A C 1
ATOM 567 O O . MET A 1 75 ? -4.842 -1.153 -8.056 1.00 96.00 75 MET A O 1
ATOM 571 N N . ASP A 1 76 ? -4.510 0.251 -9.805 1.00 95.94 76 ASP A N 1
ATOM 572 C CA . ASP A 1 76 ? -5.753 -0.018 -10.533 1.00 95.94 76 ASP A CA 1
ATOM 573 C C . ASP A 1 76 ? -7.000 0.034 -9.623 1.00 95.94 76 ASP A C 1
ATOM 575 O O . ASP A 1 76 ? -7.300 1.063 -9.019 1.00 95.94 76 ASP A O 1
ATOM 579 N N . ASP A 1 77 ? -7.724 -1.078 -9.491 1.00 96.19 77 ASP A N 1
ATOM 580 C CA . ASP A 1 77 ? -8.977 -1.188 -8.741 1.00 96.19 77 ASP A CA 1
ATOM 581 C C . ASP A 1 77 ? -8.811 -1.058 -7.221 1.00 96.19 77 ASP A C 1
ATOM 583 O O . ASP A 1 77 ? -9.797 -0.860 -6.506 1.00 96.19 77 ASP A O 1
ATOM 587 N N . LEU A 1 78 ? -7.576 -1.152 -6.714 1.00 96.81 78 LEU A N 1
ATOM 588 C CA . LEU A 1 78 ? -7.287 -0.976 -5.294 1.00 96.81 78 LEU A CA 1
ATOM 589 C C . LEU A 1 78 ? -7.205 0.494 -4.871 1.00 96.81 78 LEU A C 1
ATOM 591 O O . LEU A 1 78 ? -7.259 0.785 -3.671 1.00 96.81 78 LEU A O 1
ATOM 595 N N . VAL A 1 79 ? -7.068 1.413 -5.82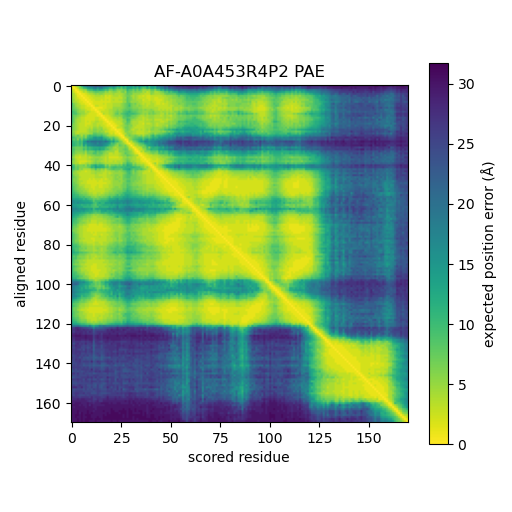8 1.00 97.06 79 VAL A N 1
ATOM 596 C CA . VAL A 1 79 ? -6.975 2.851 -5.560 1.00 97.06 79 VAL A CA 1
ATOM 597 C C . VAL A 1 79 ? -8.295 3.374 -4.987 1.00 97.06 79 VAL A C 1
ATOM 599 O O . VAL A 1 79 ? -9.384 2.963 -5.378 1.00 97.06 79 VAL A O 1
ATOM 602 N N . ASP A 1 80 ? -8.196 4.265 -3.999 1.00 94.38 80 ASP A N 1
ATOM 603 C CA . ASP A 1 80 ? -9.316 4.903 -3.294 1.00 94.38 80 ASP A CA 1
ATOM 604 C C . ASP A 1 80 ? -10.271 3.950 -2.542 1.00 94.38 80 ASP A C 1
ATOM 606 O O . ASP A 1 80 ? -11.309 4.375 -2.020 1.00 94.38 80 ASP A O 1
ATOM 610 N N . LEU A 1 81 ? -9.904 2.672 -2.377 1.00 93.75 81 LEU A N 1
ATOM 611 C CA . LEU A 1 81 ? -10.674 1.719 -1.565 1.00 93.75 81 LEU A CA 1
ATOM 612 C C . LEU A 1 81 ? -10.667 2.050 -0.068 1.00 93.75 81 LEU A C 1
ATOM 614 O O . LEU A 1 81 ? -11.602 1.681 0.651 1.00 93.75 81 LEU A O 1
ATOM 618 N N . VAL A 1 82 ? -9.617 2.710 0.421 1.00 93.69 82 VAL A N 1
ATOM 619 C CA . VAL A 1 82 ? -9.374 2.944 1.851 1.00 93.69 82 VAL A CA 1
ATOM 620 C C . VAL A 1 82 ? -9.146 4.416 2.147 1.00 93.69 82 VAL A C 1
ATOM 622 O O . VAL A 1 82 ? -8.637 5.168 1.319 1.00 93.69 82 VAL A O 1
ATOM 625 N N . LYS A 1 83 ? -9.519 4.834 3.356 1.00 92.06 83 LYS A N 1
ATOM 626 C CA . LYS A 1 83 ? -9.336 6.199 3.850 1.00 92.06 83 LYS A CA 1
ATOM 627 C C . LYS A 1 83 ? -8.424 6.215 5.068 1.00 92.06 83 LYS A C 1
ATOM 629 O O . LYS A 1 83 ? -8.238 5.213 5.757 1.00 92.06 83 LYS A O 1
ATOM 634 N N . ALA A 1 84 ? -7.855 7.384 5.348 1.00 91.75 84 ALA A N 1
ATOM 635 C CA . ALA A 1 84 ? -7.071 7.581 6.557 1.00 91.75 84 ALA A CA 1
ATOM 636 C C . ALA A 1 84 ? -7.921 7.263 7.800 1.00 91.75 84 ALA A C 1
ATOM 638 O O . ALA A 1 84 ? -9.011 7.809 7.966 1.00 91.75 84 ALA A O 1
ATOM 639 N N . GLY A 1 85 ? -7.396 6.396 8.6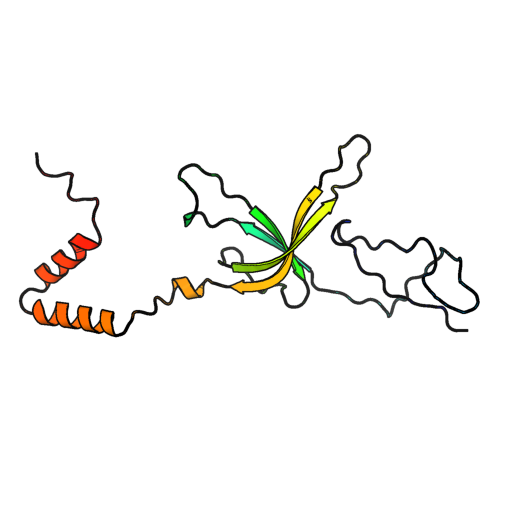66 1.00 90.00 85 GLY A N 1
ATOM 640 C CA . GLY A 1 85 ? -8.081 5.929 9.872 1.00 90.00 85 GLY A CA 1
ATOM 641 C C . GLY A 1 85 ? -8.830 4.603 9.719 1.00 90.00 85 GLY A C 1
ATOM 642 O O . GLY A 1 85 ? -9.288 4.082 10.732 1.00 90.00 85 GLY A O 1
ATOM 643 N N . ASP A 1 86 ? -8.926 4.041 8.510 1.00 91.31 86 ASP A N 1
ATOM 644 C CA . ASP A 1 86 ? -9.507 2.711 8.316 1.00 91.31 86 ASP A CA 1
ATOM 645 C C . ASP A 1 86 ? -8.598 1.616 8.901 1.00 91.31 86 ASP A C 1
ATOM 647 O O . ASP A 1 86 ? -7.388 1.593 8.665 1.00 91.31 86 ASP A O 1
ATOM 651 N N . ASP A 1 87 ? -9.199 0.657 9.607 1.00 90.56 87 ASP A N 1
ATOM 652 C CA . ASP A 1 87 ? -8.560 -0.612 9.939 1.00 90.56 87 ASP A CA 1
ATOM 653 C C . ASP A 1 87 ? -8.617 -1.519 8.714 1.00 90.56 87 ASP A C 1
ATOM 655 O O . ASP A 1 87 ? -9.695 -1.837 8.199 1.00 90.56 87 ASP A O 1
ATOM 659 N N . VAL A 1 88 ? -7.460 -1.966 8.239 1.00 92.44 88 VAL A N 1
ATOM 660 C CA . VAL A 1 88 ? -7.361 -2.716 6.986 1.00 92.44 88 VAL A CA 1
ATOM 661 C C . VAL A 1 88 ? -6.542 -3.983 7.155 1.00 92.44 88 VAL A C 1
ATOM 663 O O . VAL A 1 88 ? -5.604 -4.049 7.945 1.00 92.44 88 VAL A O 1
ATOM 666 N N . ILE A 1 89 ? -6.893 -4.993 6.370 1.00 92.81 89 ILE A N 1
ATOM 667 C CA . ILE A 1 89 ? -6.085 -6.185 6.154 1.00 92.81 89 ILE A CA 1
ATOM 668 C C . ILE A 1 89 ? -5.625 -6.138 4.708 1.00 92.81 89 ILE A C 1
ATOM 670 O O . ILE A 1 89 ? -6.449 -6.068 3.796 1.00 92.81 89 ILE A O 1
ATOM 674 N N . VAL A 1 90 ? -4.311 -6.171 4.510 1.00 95.56 90 VAL A N 1
ATOM 675 C CA . VAL A 1 90 ? -3.694 -6.117 3.186 1.00 95.56 90 VAL A CA 1
ATOM 676 C C . VAL A 1 90 ? -2.878 -7.376 2.958 1.00 95.56 90 VAL A C 1
ATOM 678 O O . VAL A 1 90 ? -2.134 -7.815 3.832 1.00 95.56 90 VAL A O 1
ATOM 681 N N . THR A 1 91 ? -3.021 -7.955 1.772 1.00 97.38 91 THR A N 1
ATOM 682 C CA . THR A 1 91 ? -2.188 -9.063 1.294 1.00 97.38 91 THR A CA 1
ATOM 683 C C . THR A 1 91 ? -1.467 -8.629 0.031 1.00 97.38 91 THR A C 1
ATOM 685 O O . THR A 1 91 ? -1.970 -7.782 -0.711 1.00 97.38 91 THR A O 1
ATOM 688 N N . GLY A 1 92 ? -0.278 -9.170 -0.203 1.00 96.75 92 GLY A N 1
ATOM 689 C CA . GLY A 1 92 ? 0.590 -8.653 -1.244 1.00 96.75 92 GLY A CA 1
ATOM 690 C C . GLY A 1 92 ? 2.015 -9.167 -1.137 1.00 96.75 92 GLY A C 1
ATOM 691 O O . GLY A 1 92 ? 2.283 -10.155 -0.451 1.00 96.75 92 GLY A O 1
ATOM 692 N N . ILE A 1 93 ? 2.912 -8.477 -1.831 1.00 96.94 93 ILE A N 1
ATOM 693 C CA . ILE A 1 93 ? 4.324 -8.831 -1.952 1.00 96.94 93 ILE A CA 1
ATOM 694 C C . ILE A 1 93 ? 5.156 -7.781 -1.219 1.00 96.94 93 ILE A C 1
ATOM 696 O O . ILE A 1 93 ? 4.991 -6.583 -1.438 1.00 96.94 93 ILE A O 1
ATOM 700 N N . LEU A 1 94 ? 6.061 -8.233 -0.350 1.00 96.31 94 LEU A N 1
ATOM 701 C CA . LEU A 1 94 ? 7.067 -7.365 0.254 1.00 96.31 94 LEU A CA 1
ATOM 702 C C . LEU A 1 94 ? 8.219 -7.158 -0.734 1.00 96.31 94 LEU A C 1
ATOM 704 O O . LEU A 1 94 ? 8.805 -8.123 -1.221 1.00 96.31 94 LEU A O 1
ATOM 708 N N . SER A 1 95 ? 8.536 -5.897 -0.976 1.00 94.88 95 SER A N 1
ATOM 709 C CA . SER A 1 95 ? 9.509 -5.404 -1.945 1.00 94.88 95 SER A CA 1
ATOM 710 C C . SER A 1 95 ? 10.382 -4.317 -1.304 1.00 94.88 95 SER A C 1
ATOM 712 O O . SER A 1 95 ? 10.216 -3.992 -0.120 1.00 94.88 95 SER A O 1
ATOM 714 N N . ALA A 1 96 ? 11.333 -3.760 -2.048 1.00 92.44 96 ALA A N 1
ATOM 715 C CA . ALA A 1 96 ? 12.163 -2.664 -1.566 1.00 92.44 96 ALA A CA 1
ATOM 716 C C . ALA A 1 96 ? 12.666 -1.765 -2.697 1.00 92.44 96 ALA A C 1
ATOM 718 O O . ALA A 1 96 ? 13.406 -2.204 -3.581 1.00 92.44 96 ALA A O 1
ATOM 719 N N . LYS A 1 97 ? 12.357 -0.472 -2.589 1.00 90.06 97 LYS A N 1
ATOM 720 C CA . LYS A 1 97 ? 12.814 0.521 -3.555 1.00 90.06 97 LYS A CA 1
ATOM 721 C C . LYS A 1 97 ? 14.239 0.955 -3.259 1.00 90.06 97 LYS A C 1
ATOM 723 O O . LYS A 1 97 ? 14.629 1.146 -2.101 1.00 90.06 97 LYS A O 1
ATOM 728 N N . TRP A 1 98 ? 15.001 1.175 -4.319 1.00 85.50 98 TRP A N 1
ATOM 729 C CA . TRP A 1 98 ? 16.327 1.765 -4.221 1.00 85.50 98 TRP A CA 1
ATOM 730 C C . TRP A 1 98 ? 16.215 3.269 -3.975 1.00 85.50 98 TRP A C 1
ATOM 732 O O . TRP A 1 98 ? 15.486 3.983 -4.666 1.00 85.50 98 TRP A O 1
ATOM 742 N N . SER A 1 99 ? 16.960 3.769 -2.991 1.00 80.44 99 SER A N 1
ATOM 743 C CA . SER A 1 99 ? 17.167 5.206 -2.828 1.00 80.44 99 SER A CA 1
ATOM 744 C C . SER A 1 99 ? 17.938 5.764 -4.024 1.00 80.44 99 SER A C 1
ATOM 746 O O . SER A 1 99 ? 18.844 5.094 -4.517 1.00 80.44 99 SER A O 1
ATOM 748 N N . SER A 1 100 ? 17.654 7.008 -4.417 1.00 72.06 100 SER A N 1
ATOM 749 C CA . SER A 1 100 ? 18.330 7.695 -5.522 1.00 72.06 100 SER A CA 1
ATOM 750 C C . SER A 1 100 ? 19.854 7.525 -5.494 1.00 72.06 100 SER A C 1
ATOM 752 O O . SER A 1 100 ? 20.494 7.802 -4.477 1.00 72.06 100 SER A O 1
ATOM 754 N N . ASP A 1 101 ? 20.431 7.131 -6.631 1.00 68.69 101 ASP A N 1
ATOM 755 C CA . ASP A 1 101 ? 21.874 6.967 -6.822 1.00 68.69 101 ASP A CA 1
ATOM 756 C C . ASP A 1 101 ? 22.591 8.327 -6.818 1.00 68.69 101 ASP A C 1
ATOM 758 O O . ASP A 1 101 ? 22.864 8.930 -7.859 1.00 68.69 101 ASP A O 1
ATOM 762 N N . VAL A 1 102 ? 22.880 8.846 -5.625 1.00 79.06 102 VAL A N 1
ATOM 763 C CA . VAL A 1 102 ? 23.687 10.055 -5.442 1.00 79.06 102 VAL A CA 1
ATOM 764 C C . VAL A 1 102 ? 25.126 9.644 -5.152 1.00 79.06 102 VAL A C 1
ATOM 766 O O . VAL A 1 102 ? 25.392 8.833 -4.265 1.00 79.06 102 VAL A O 1
ATOM 769 N N . LYS A 1 103 ? 26.074 10.212 -5.905 1.00 76.38 103 LYS A N 1
ATOM 770 C CA . LYS A 1 103 ? 27.506 9.951 -5.722 1.00 76.38 103 LYS A CA 1
ATOM 771 C C . LYS A 1 103 ? 27.918 10.261 -4.275 1.00 76.38 103 LYS A C 1
ATOM 773 O O . LYS A 1 103 ? 27.519 11.287 -3.734 1.00 76.38 103 LYS A O 1
ATOM 778 N N . ASP A 1 104 ? 28.698 9.365 -3.673 1.00 78.81 104 ASP A N 1
ATOM 779 C CA . ASP A 1 104 ? 29.169 9.429 -2.279 1.00 78.81 104 ASP A CA 1
ATOM 780 C C . ASP A 1 104 ? 28.078 9.280 -1.193 1.00 78.81 104 ASP A C 1
ATOM 782 O O . ASP A 1 104 ? 28.359 9.439 -0.004 1.00 78.81 104 ASP A O 1
ATOM 786 N N . VAL A 1 105 ? 26.853 8.890 -1.568 1.00 83.19 105 VAL A N 1
ATOM 787 C CA . VAL A 1 105 ? 25.794 8.471 -0.636 1.00 83.19 105 VAL A CA 1
ATOM 788 C C . VAL A 1 105 ? 25.636 6.953 -0.703 1.00 83.19 105 VAL A C 1
ATOM 790 O O . VAL A 1 105 ? 25.619 6.356 -1.777 1.00 83.19 105 VAL A O 1
ATOM 793 N N . ARG A 1 106 ? 25.532 6.298 0.457 1.00 80.12 106 ARG A N 1
ATOM 794 C CA . ARG A 1 106 ? 25.284 4.853 0.519 1.00 80.12 106 ARG A CA 1
ATOM 795 C C . ARG A 1 106 ? 23.866 4.561 0.026 1.00 80.12 106 ARG A C 1
ATOM 797 O O . ARG A 1 106 ? 22.915 5.096 0.588 1.00 80.12 106 ARG A O 1
ATOM 804 N N . CYS A 1 107 ? 23.740 3.670 -0.954 1.00 79.75 107 CYS A N 1
ATOM 805 C CA . CYS A 1 107 ? 22.445 3.174 -1.411 1.00 79.75 107 CYS A CA 1
ATOM 806 C C . CYS A 1 107 ? 21.687 2.542 -0.234 1.00 79.75 107 CYS A C 1
ATOM 808 O O . CYS A 1 107 ? 22.215 1.655 0.449 1.00 79.75 107 CYS A O 1
ATOM 810 N N . ASN A 1 108 ? 20.464 3.007 -0.003 1.00 84.69 108 ASN A N 1
ATOM 811 C CA . ASN A 1 108 ? 19.530 2.432 0.947 1.00 84.69 108 ASN A CA 1
ATOM 812 C C . ASN A 1 108 ? 18.420 1.689 0.201 1.00 84.69 108 ASN A C 1
ATOM 814 O O . ASN A 1 108 ? 18.014 2.092 -0.889 1.00 84.69 108 ASN A O 1
ATOM 818 N N . LEU A 1 109 ? 17.939 0.609 0.810 1.00 88.38 109 LEU A N 1
ATOM 819 C CA . LEU A 1 109 ? 16.755 -0.113 0.366 1.00 88.38 109 LEU A CA 1
ATOM 820 C C . LEU A 1 109 ? 15.619 0.232 1.318 1.00 88.38 109 LEU A C 1
ATOM 822 O O . LEU A 1 109 ? 15.661 -0.132 2.495 1.00 88.38 109 LEU A O 1
ATOM 826 N N . ASP A 1 110 ? 14.625 0.947 0.809 1.00 90.50 110 ASP A N 1
ATOM 827 C CA . ASP A 1 110 ? 13.447 1.303 1.586 1.00 90.50 110 ASP A CA 1
ATOM 828 C C . ASP A 1 110 ? 12.367 0.235 1.364 1.00 90.50 110 ASP A C 1
ATOM 830 O O . ASP A 1 110 ? 11.932 0.043 0.225 1.00 90.50 110 ASP A O 1
ATOM 834 N N . PRO A 1 111 ? 11.911 -0.469 2.415 1.00 93.06 111 PRO A N 1
ATOM 835 C CA . PRO A 1 111 ? 10.904 -1.508 2.261 1.00 93.06 111 PRO A CA 1
ATOM 836 C C . PRO A 1 111 ? 9.578 -0.908 1.795 1.00 93.06 111 PRO A C 1
ATOM 838 O O . PRO A 1 111 ? 9.159 0.154 2.265 1.00 93.06 111 PRO A O 1
ATOM 841 N N . MET A 1 112 ? 8.896 -1.624 0.910 1.00 94.62 112 MET A N 1
ATOM 842 C CA . MET A 1 112 ? 7.570 -1.280 0.410 1.00 94.62 112 MET A CA 1
ATOM 843 C C . MET A 1 112 ? 6.732 -2.532 0.201 1.00 94.62 112 MET A C 1
ATOM 845 O O . MET A 1 112 ? 7.254 -3.606 -0.077 1.00 94.62 112 MET A O 1
ATOM 849 N N . PHE A 1 113 ? 5.419 -2.406 0.339 1.00 97.00 113 PHE A N 1
ATOM 850 C CA . PHE A 1 113 ? 4.503 -3.527 0.172 1.00 97.00 113 PHE A CA 1
ATOM 851 C C . PHE A 1 113 ? 3.598 -3.290 -1.029 1.00 97.00 113 PHE A C 1
ATOM 853 O O . PHE A 1 113 ? 2.896 -2.289 -1.086 1.00 97.00 113 PHE A O 1
ATOM 860 N N . ILE A 1 114 ? 3.599 -4.199 -1.991 1.00 97.00 114 ILE A N 1
ATOM 861 C CA . ILE A 1 114 ? 2.751 -4.107 -3.179 1.00 9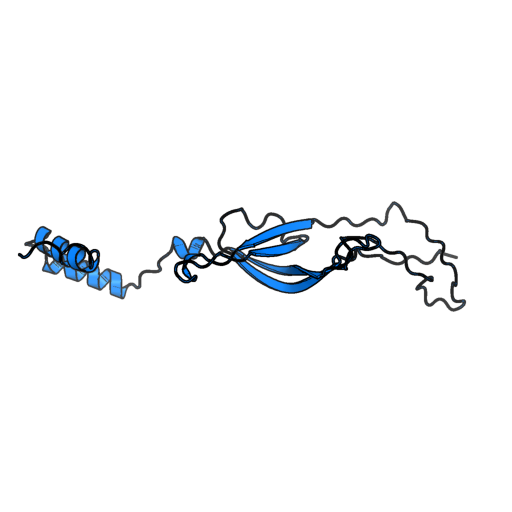7.00 114 ILE A CA 1
ATOM 862 C C . ILE A 1 114 ? 1.468 -4.870 -2.879 1.00 97.00 114 ILE A C 1
ATOM 864 O O . ILE A 1 114 ? 1.510 -6.086 -2.687 1.00 97.00 114 ILE A O 1
ATOM 868 N N . ALA A 1 115 ? 0.339 -4.170 -2.799 1.00 97.69 115 ALA A N 1
ATOM 869 C CA . ALA A 1 115 ? -0.934 -4.792 -2.470 1.00 97.69 115 ALA A CA 1
ATOM 870 C C . ALA A 1 115 ? -1.493 -5.589 -3.655 1.00 97.69 115 ALA A C 1
ATOM 872 O O . ALA A 1 115 ? -1.494 -5.129 -4.791 1.00 97.69 115 ALA A O 1
ATOM 873 N N . ASN A 1 116 ? -2.015 -6.774 -3.351 1.00 97.19 116 ASN A N 1
ATOM 874 C CA . ASN A 1 116 ? -2.823 -7.588 -4.258 1.00 97.19 116 ASN A CA 1
ATOM 875 C C . ASN A 1 116 ? -4.296 -7.622 -3.824 1.00 97.19 116 ASN A C 1
ATOM 877 O O . ASN A 1 116 ? -5.187 -7.830 -4.636 1.00 97.19 116 ASN A O 1
ATOM 881 N N . TYR A 1 117 ? -4.562 -7.448 -2.528 1.00 96.31 117 TYR A N 1
ATOM 882 C CA . TYR A 1 117 ? -5.921 -7.388 -2.000 1.00 96.31 117 TYR A CA 1
ATOM 883 C C . TYR A 1 117 ? -5.966 -6.575 -0.710 1.00 96.31 117 TYR A C 1
ATOM 885 O O . TYR A 1 117 ? -5.093 -6.721 0.152 1.00 96.31 117 TYR A O 1
ATOM 893 N N . VAL A 1 118 ? -7.009 -5.756 -0.575 1.00 95.25 118 VAL A N 1
ATOM 894 C CA . VAL A 1 118 ? -7.255 -4.883 0.575 1.00 95.25 118 VAL A CA 1
ATOM 895 C C . VAL A 1 118 ? -8.674 -5.109 1.089 1.00 95.25 118 VAL A C 1
ATOM 897 O O . VAL A 1 118 ? -9.643 -5.012 0.339 1.00 95.25 118 VAL A O 1
ATOM 900 N N . ARG A 1 119 ? -8.809 -5.370 2.391 1.00 92.00 119 ARG A N 1
ATOM 901 C CA . ARG A 1 119 ? -10.097 -5.500 3.081 1.00 92.00 119 ARG A CA 1
ATOM 902 C C . ARG A 1 119 ? -10.199 -4.497 4.217 1.00 92.00 119 ARG A C 1
ATOM 904 O O . ARG A 1 119 ? -9.375 -4.514 5.127 1.00 92.00 119 ARG A O 1
ATOM 911 N N . ARG A 1 120 ? -11.251 -3.678 4.208 1.00 90.94 120 ARG A N 1
ATOM 912 C CA . ARG A 1 120 ? -11.618 -2.829 5.350 1.00 90.94 120 ARG A CA 1
ATOM 913 C C . ARG A 1 120 ? -12.257 -3.673 6.448 1.00 90.94 120 ARG A C 1
ATOM 915 O O . ARG A 1 120 ? -13.067 -4.551 6.173 1.00 90.94 120 ARG A O 1
ATOM 922 N N . THR A 1 121 ? -11.887 -3.386 7.686 1.00 85.94 121 THR A N 1
ATOM 923 C CA . THR A 1 121 ? -12.273 -4.135 8.892 1.00 85.94 121 THR A CA 1
ATOM 924 C C . THR A 1 121 ? -13.055 -3.245 9.871 1.00 85.94 121 THR A C 1
ATOM 926 O O . THR A 1 121 ? -13.443 -3.698 10.942 1.00 85.94 121 THR A O 1
ATOM 929 N N . ASN A 1 122 ? -13.352 -1.993 9.495 1.00 74.88 122 ASN A N 1
ATOM 930 C CA . ASN A 1 122 ? -14.082 -1.024 10.323 1.00 74.88 122 ASN A CA 1
ATOM 931 C C . ASN A 1 122 ? -15.422 -1.566 10.863 1.00 74.88 122 ASN A C 1
ATOM 933 O O . ASN A 1 122 ? -15.799 -1.255 11.990 1.00 74.88 122 ASN A O 1
ATOM 937 N N . GLU A 1 123 ? -16.127 -2.400 10.090 1.00 55.81 123 GLU A N 1
ATOM 938 C CA . GLU A 1 123 ? -17.446 -2.946 10.452 1.00 55.81 123 GLU A CA 1
ATOM 939 C C . GLU A 1 123 ? -17.408 -3.928 11.636 1.00 55.81 123 GLU A C 1
ATOM 941 O O . GLU A 1 123 ? -18.387 -4.040 12.376 1.00 55.81 123 GLU A O 1
ATOM 946 N N . LEU A 1 124 ? -16.265 -4.573 11.900 1.00 52.44 124 LEU A N 1
ATOM 947 C CA . LEU A 1 124 ? -16.102 -5.450 13.069 1.00 52.44 124 LEU A CA 1
ATOM 948 C C . LEU A 1 124 ? -16.109 -4.679 14.398 1.00 52.44 124 LEU A C 1
ATOM 950 O O . LEU A 1 124 ? -16.296 -5.284 15.450 1.00 52.44 124 LEU A O 1
ATOM 954 N N . LYS A 1 125 ? -15.953 -3.348 14.375 1.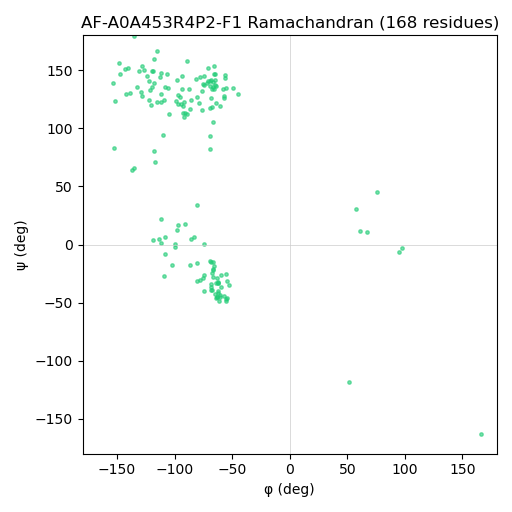00 52.06 125 LYS A N 1
ATOM 955 C CA . LYS A 1 125 ? -16.118 -2.499 15.567 1.00 52.06 125 LYS A CA 1
ATOM 956 C C . LYS A 1 125 ? -17.571 -2.067 15.799 1.00 52.06 125 LYS A C 1
ATOM 958 O O . LYS A 1 125 ? -17.896 -1.664 16.912 1.00 52.06 125 LYS A O 1
ATOM 963 N N . SER A 1 126 ? -18.444 -2.154 14.791 1.00 51.56 126 SER A N 1
ATOM 964 C CA . SER A 1 126 ? -19.859 -1.757 14.891 1.00 51.56 126 SER A CA 1
ATOM 965 C C . SER A 1 126 ? -20.833 -2.927 15.046 1.00 51.56 126 SER A C 1
ATOM 967 O O . SER A 1 126 ? -21.959 -2.711 15.483 1.00 51.56 126 SER A O 1
ATOM 969 N N . GLY A 1 127 ? -20.418 -4.153 14.719 1.00 50.12 127 GLY A N 1
ATOM 970 C CA . GLY A 1 127 ? -21.229 -5.359 14.869 1.00 50.12 127 GLY A CA 1
ATOM 971 C C . GLY A 1 127 ? -20.595 -6.339 15.845 1.00 50.12 127 GLY A C 1
ATOM 972 O O . GLY A 1 127 ? -19.958 -7.297 15.420 1.00 50.12 127 GLY A O 1
ATOM 973 N N . ILE A 1 128 ? -20.772 -6.121 17.152 1.00 59.56 128 ILE A N 1
ATOM 974 C CA . ILE A 1 128 ? -20.698 -7.255 1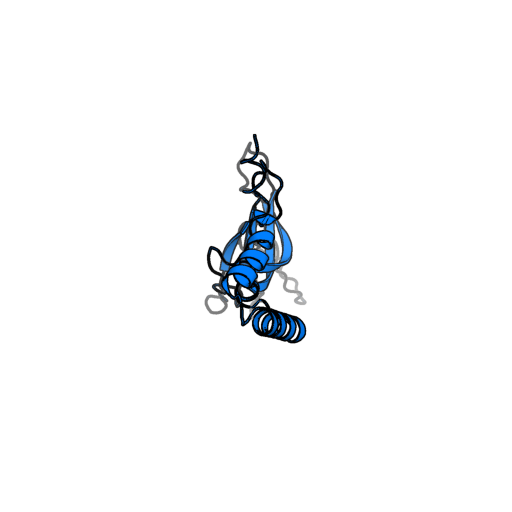8.077 1.00 59.56 128 ILE A CA 1
ATOM 975 C C . ILE A 1 128 ? -21.907 -8.118 17.716 1.00 59.56 128 ILE A C 1
ATOM 977 O O . ILE A 1 128 ? -23.037 -7.724 17.994 1.00 59.56 128 ILE A O 1
ATOM 981 N N . ASP A 1 129 ? -21.679 -9.244 17.045 1.00 60.88 129 ASP A N 1
ATOM 982 C CA . ASP A 1 129 ? -22.708 -10.263 16.867 1.00 60.88 129 ASP A CA 1
ATOM 983 C C . ASP A 1 129 ? -22.941 -10.890 18.244 1.00 60.88 129 ASP A C 1
ATOM 985 O O . ASP A 1 129 ? -22.150 -11.707 18.717 1.00 60.88 129 ASP A O 1
ATOM 989 N N . ILE A 1 130 ? -23.930 -10.365 18.972 1.00 72.81 130 ILE A N 1
ATOM 990 C CA . ILE A 1 130 ? -24.264 -10.836 20.315 1.00 72.81 130 ILE A CA 1
ATOM 991 C C . ILE A 1 130 ? -25.025 -12.152 20.128 1.00 72.81 130 ILE A C 1
ATOM 993 O O . ILE A 1 130 ? -26.123 -12.119 19.571 1.00 72.81 130 ILE A O 1
ATOM 997 N N . PRO A 1 131 ? -24.495 -13.297 20.597 1.00 84.88 131 PRO A N 1
ATOM 998 C CA . PRO A 1 131 ? -25.196 -14.569 20.479 1.00 84.88 131 PRO A CA 1
ATOM 999 C C . PRO A 1 131 ? -26.584 -14.491 21.128 1.00 84.88 131 PRO A C 1
ATOM 1001 O O . PRO A 1 131 ? -26.730 -13.890 22.195 1.00 84.88 131 PRO A O 1
ATOM 1004 N N . GLU A 1 132 ? -27.589 -15.148 20.537 1.00 86.06 132 GLU A N 1
ATOM 1005 C CA . GLU A 1 132 ? -28.961 -15.178 21.080 1.00 86.06 132 GLU A CA 1
ATOM 1006 C C . GLU A 1 132 ? -29.012 -15.659 22.540 1.00 86.06 132 GLU A C 1
ATOM 1008 O O . GLU A 1 132 ? -29.838 -15.196 23.325 1.00 86.06 132 GLU A O 1
ATOM 1013 N N . GLU A 1 133 ? -28.093 -16.545 22.930 1.00 88.62 133 GLU A N 1
ATOM 1014 C CA . GLU A 1 133 ? -27.944 -17.024 24.307 1.00 88.62 133 GLU A CA 1
ATOM 1015 C C . GLU A 1 133 ? -27.633 -15.883 25.286 1.00 88.62 133 GLU A C 1
ATOM 1017 O O . GLU A 1 133 ? -28.280 -15.763 26.323 1.00 88.62 133 GLU A O 1
ATOM 1022 N N . ILE A 1 134 ? -26.730 -14.970 24.916 1.00 86.44 134 ILE A N 1
ATOM 1023 C CA . ILE A 1 134 ? -26.360 -13.821 25.752 1.00 86.44 134 ILE A CA 1
ATOM 1024 C C . ILE A 1 134 ? -27.523 -12.828 25.867 1.00 86.44 134 ILE A C 1
ATOM 1026 O O . ILE A 1 134 ? -27.736 -12.246 26.932 1.00 86.44 134 ILE A O 1
ATOM 1030 N N . ILE A 1 135 ? -28.300 -12.646 24.793 1.00 88.38 135 ILE A N 1
ATOM 1031 C CA . ILE A 1 135 ? -29.515 -11.816 24.819 1.00 88.38 135 ILE A CA 1
ATOM 1032 C C . ILE A 1 135 ? -30.517 -12.404 25.816 1.00 88.38 135 ILE A C 1
ATOM 1034 O O . ILE A 1 135 ? -31.014 -11.690 26.689 1.00 88.38 135 ILE A O 1
ATOM 1038 N N . LYS A 1 136 ? -30.759 -13.715 25.733 1.00 93.25 136 LYS A N 1
ATOM 1039 C CA . LYS A 1 136 ? -31.688 -14.427 26.612 1.00 93.25 136 LYS A CA 1
ATOM 1040 C C . LYS A 1 136 ? -31.256 -14.376 28.077 1.00 93.25 136 LYS A C 1
ATOM 1042 O O . LYS A 1 136 ? -32.090 -14.134 28.948 1.00 93.25 136 LYS A O 1
ATOM 1047 N N . ASP A 1 137 ? -29.969 -14.547 28.354 1.00 91.69 137 ASP A N 1
ATOM 1048 C CA . ASP A 1 137 ? -29.422 -14.432 29.707 1.00 91.69 137 ASP A CA 1
ATOM 1049 C C . ASP A 1 137 ? -29.616 -13.021 30.273 1.00 91.69 137 ASP A C 1
ATOM 1051 O O . ASP A 1 137 ? -29.979 -12.852 31.441 1.00 91.69 137 ASP A O 1
ATOM 1055 N N . PHE A 1 138 ? -29.435 -11.990 29.442 1.00 92.00 138 PHE A N 1
ATOM 1056 C CA . PHE A 1 138 ? -29.656 -10.604 29.847 1.00 92.00 138 PHE A CA 1
ATOM 1057 C C . PHE A 1 138 ? -31.139 -10.308 30.122 1.00 92.00 138 PHE A C 1
ATOM 1059 O O . PHE A 1 138 ? -31.465 -9.619 31.092 1.00 92.00 138 PHE A O 1
ATOM 1066 N N . GLU A 1 139 ? -32.052 -10.856 29.317 1.00 94.00 139 GLU A N 1
ATOM 1067 C CA . GLU A 1 139 ? -33.498 -10.757 29.547 1.00 94.00 139 GLU A CA 1
ATOM 1068 C C . GLU A 1 139 ? -33.925 -11.463 30.839 1.00 94.00 139 GLU A C 1
ATOM 1070 O O . GLU A 1 139 ? -34.659 -10.880 31.643 1.00 94.00 139 GLU A O 1
ATOM 1075 N N . LEU A 1 140 ? -33.432 -12.683 31.077 1.00 95.00 140 LEU A N 1
ATOM 1076 C CA . LEU A 1 140 ? -33.685 -13.437 32.308 1.00 95.00 140 LEU A CA 1
ATOM 1077 C C . LEU A 1 140 ? -33.168 -12.683 33.533 1.00 95.00 140 LEU A C 1
ATOM 1079 O O . LEU A 1 140 ? -33.902 -12.516 34.507 1.00 95.00 140 LEU A O 1
ATOM 1083 N N . PHE A 1 141 ? -31.956 -12.132 33.456 1.00 93.69 141 PHE A N 1
ATOM 1084 C CA . PHE A 1 141 ? -31.387 -11.311 34.519 1.00 93.69 141 PHE A CA 1
ATOM 1085 C C . PHE A 1 141 ? -32.309 -10.140 34.901 1.00 93.69 141 PHE A C 1
ATOM 1087 O O . PHE A 1 141 ? -32.557 -9.895 36.087 1.00 93.69 141 PHE A O 1
ATOM 1094 N N . TRP A 1 142 ? -32.858 -9.413 33.924 1.00 94.00 142 TRP A N 1
ATOM 1095 C CA . TRP A 1 142 ? -33.775 -8.304 34.206 1.00 94.00 142 TRP A CA 1
ATOM 1096 C C . TRP A 1 142 ? -35.171 -8.761 34.634 1.00 94.00 142 TRP A C 1
ATOM 1098 O O . TRP A 1 142 ? -35.814 -8.060 35.419 1.00 94.00 142 TRP A O 1
ATOM 1108 N N . ALA A 1 143 ? -35.627 -9.933 34.189 1.00 93.31 143 ALA A N 1
ATOM 1109 C CA . ALA A 1 143 ? -36.862 -10.542 34.670 1.00 93.31 143 ALA A CA 1
ATOM 1110 C C . ALA A 1 143 ? -36.763 -10.918 36.160 1.00 93.31 143 ALA A C 1
ATOM 1112 O O . ALA A 1 143 ? -37.679 -10.620 36.929 1.00 93.31 143 ALA A O 1
ATOM 1113 N N . GLU A 1 144 ? -35.636 -11.490 36.588 1.00 92.75 144 GLU A N 1
ATOM 1114 C CA . GLU A 1 144 ? -35.369 -11.852 37.986 1.00 92.75 144 GLU A CA 1
ATOM 1115 C C . GLU A 1 144 ? -35.206 -10.624 38.890 1.00 92.75 144 GLU A C 1
ATOM 1117 O O . GLU A 1 144 ? -35.711 -10.592 40.011 1.00 92.75 144 GLU A O 1
ATOM 1122 N N . ASN A 1 145 ? -34.547 -9.570 38.397 1.00 90.88 145 ASN A N 1
ATOM 1123 C CA . ASN A 1 145 ? -34.328 -8.333 39.154 1.00 90.88 145 ASN A CA 1
ATOM 1124 C C . ASN A 1 145 ? -35.447 -7.293 38.924 1.00 90.88 145 ASN A C 1
ATOM 1126 O O . ASN A 1 145 ? -35.273 -6.114 39.241 1.00 90.88 145 ASN A O 1
ATOM 1130 N N . ARG A 1 146 ? -36.620 -7.701 38.411 1.00 91.00 146 ARG A N 1
ATOM 1131 C CA . ARG A 1 146 ? -37.737 -6.794 38.080 1.00 91.00 146 ARG A CA 1
ATOM 1132 C C . ARG A 1 146 ? -38.290 -6.046 39.294 1.00 91.00 146 ARG A C 1
ATOM 1134 O O . ARG A 1 146 ? -38.717 -4.902 39.162 1.00 91.00 146 ARG A O 1
ATOM 1141 N N . ALA A 1 147 ? -38.272 -6.676 40.470 1.00 93.12 147 ALA A N 1
ATOM 1142 C CA . ALA A 1 147 ? -38.708 -6.055 41.721 1.00 93.12 147 ALA A CA 1
ATOM 1143 C C . ALA A 1 147 ? -37.689 -5.037 42.271 1.00 93.12 147 ALA A C 1
ATOM 1145 O O . ALA A 1 147 ? -38.070 -4.101 42.971 1.00 93.12 147 ALA A O 1
ATOM 1146 N N . THR A 1 148 ? -36.402 -5.194 41.941 1.00 92.31 148 THR A N 1
ATOM 1147 C CA . THR A 1 148 ? -35.294 -4.364 42.444 1.00 92.31 148 THR A CA 1
ATOM 1148 C C . THR A 1 148 ? -34.328 -3.958 41.317 1.00 92.31 148 THR A C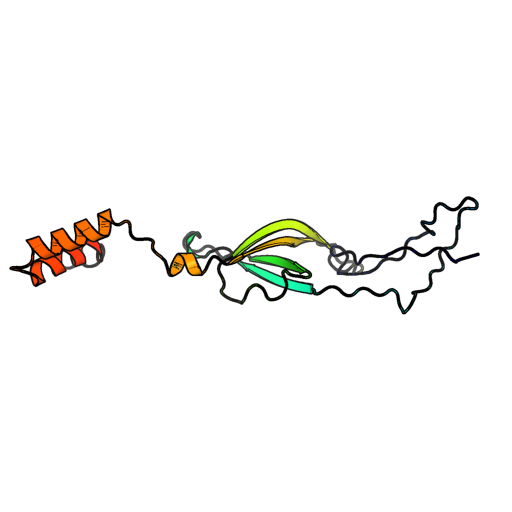 1
ATOM 1150 O O . THR A 1 148 ? -33.140 -4.300 41.326 1.00 92.31 148 THR A O 1
ATOM 1153 N N . PRO A 1 149 ? -34.782 -3.147 40.343 1.00 90.19 149 PRO A N 1
ATOM 1154 C CA . PRO A 1 149 ? -33.996 -2.823 39.148 1.00 90.19 149 PRO A CA 1
ATOM 1155 C C . PRO A 1 149 ? -32.700 -2.056 39.457 1.00 90.19 149 PRO A C 1
ATOM 1157 O O . PRO A 1 149 ? -31.705 -2.193 38.745 1.00 90.19 149 PRO A O 1
ATOM 1160 N N . LEU A 1 150 ? -32.673 -1.272 40.541 1.00 90.19 150 LEU A N 1
ATOM 1161 C CA . LEU A 1 150 ? -31.468 -0.560 40.982 1.00 90.19 150 LEU A CA 1
ATOM 1162 C C . LEU A 1 150 ? -30.384 -1.515 41.497 1.00 90.19 150 LEU A C 1
ATOM 1164 O O . LEU A 1 150 ? -29.196 -1.268 41.295 1.00 90.19 150 LEU A O 1
ATOM 1168 N N . GLU A 1 151 ? -30.776 -2.620 42.126 1.00 87.94 151 GLU A N 1
ATOM 1169 C CA . GLU A 1 151 ? -29.836 -3.630 42.601 1.00 87.94 151 GLU A CA 1
ATOM 1170 C C . GLU A 1 151 ? -29.291 -4.463 41.437 1.00 87.94 151 GLU A C 1
ATOM 1172 O O . GLU A 1 151 ? -28.080 -4.681 41.358 1.00 87.94 151 GLU A O 1
ATOM 1177 N N . GLY A 1 152 ? -30.149 -4.811 40.469 1.00 89.44 152 GLY A N 1
ATOM 1178 C CA . GLY A 1 152 ? -29.735 -5.385 39.184 1.00 89.44 152 GLY A CA 1
ATOM 1179 C C . GLY A 1 152 ? -28.725 -4.494 38.451 1.00 89.44 152 GLY A C 1
ATOM 1180 O O . GLY A 1 152 ? -27.632 -4.941 38.099 1.00 89.44 152 GLY A O 1
ATOM 1181 N N . ARG A 1 153 ? -29.010 -3.190 38.330 1.00 90.25 153 ARG A N 1
ATOM 1182 C CA . ARG A 1 153 ? -28.064 -2.210 37.771 1.00 90.25 153 ARG A CA 1
ATOM 1183 C C . ARG A 1 153 ? -26.726 -2.225 38.513 1.00 90.25 153 ARG A C 1
ATOM 1185 O O . ARG A 1 153 ? -25.674 -2.246 37.877 1.00 90.25 153 ARG A O 1
ATOM 1192 N N . ASN A 1 154 ? -26.748 -2.214 39.843 1.00 89.06 154 ASN A N 1
ATOM 1193 C CA . ASN A 1 154 ? -25.527 -2.208 40.647 1.00 89.06 154 ASN A CA 1
ATOM 1194 C C . ASN A 1 154 ? -24.698 -3.489 40.461 1.00 89.06 154 ASN A C 1
ATOM 1196 O O . ASN A 1 154 ? -23.471 -3.410 40.478 1.00 89.06 154 ASN A O 1
ATOM 1200 N N . LYS A 1 155 ? -25.331 -4.650 40.236 1.00 87.81 155 LYS A N 1
ATOM 1201 C CA . LYS A 1 155 ? -24.629 -5.902 39.896 1.00 87.81 155 LYS A CA 1
ATOM 1202 C C . LYS A 1 155 ? -23.886 -5.790 38.560 1.00 87.81 155 LYS A C 1
ATOM 1204 O O . LYS A 1 155 ? -22.710 -6.135 38.510 1.00 87.81 155 LYS A O 1
ATOM 1209 N N . ILE A 1 156 ? -24.515 -5.231 37.523 1.00 89.25 156 ILE A N 1
ATOM 1210 C CA . ILE A 1 156 ? -23.863 -4.993 36.219 1.00 89.25 156 ILE A CA 1
ATOM 1211 C C . ILE A 1 156 ? -22.700 -3.999 36.369 1.00 89.25 156 ILE A C 1
ATOM 1213 O O . ILE A 1 156 ? -21.595 -4.235 35.883 1.00 89.25 156 ILE A O 1
ATOM 1217 N N . LEU A 1 157 ? -22.917 -2.902 37.102 1.00 83.81 157 LEU A N 1
ATOM 1218 C CA . LEU A 1 157 ? -21.898 -1.869 37.312 1.00 83.81 157 LEU A CA 1
ATOM 1219 C C . LEU A 1 157 ? -20.652 -2.385 38.047 1.00 83.81 157 LEU A C 1
ATOM 1221 O O . LEU A 1 157 ? -19.550 -1.914 37.761 1.00 83.81 157 LEU A O 1
ATOM 1225 N N . LYS A 1 158 ? -20.801 -3.366 38.948 1.00 82.81 158 LYS A N 1
ATOM 1226 C CA . LYS A 1 158 ? -19.663 -4.025 39.610 1.00 82.81 158 LYS A CA 1
ATOM 1227 C C . LYS A 1 158 ? -18.747 -4.752 38.617 1.00 82.81 158 LYS A C 1
ATOM 1229 O O . LYS A 1 158 ? -17.544 -4.778 38.845 1.00 82.81 158 LYS A O 1
ATOM 1234 N N . GLY A 1 159 ? -19.288 -5.299 37.525 1.00 76.19 159 GLY A N 1
ATOM 1235 C CA . GLY A 1 159 ? -18.503 -5.968 36.478 1.00 76.19 159 GLY A CA 1
ATOM 1236 C C . GLY A 1 159 ? -17.801 -5.003 35.516 1.00 76.19 159 GLY A C 1
ATOM 1237 O O . GLY A 1 159 ? -16.720 -5.303 35.025 1.00 76.19 159 GLY A O 1
ATOM 1238 N N . ILE A 1 160 ? -18.383 -3.823 35.280 1.00 78.88 160 ILE A N 1
ATOM 1239 C CA . ILE A 1 160 ? -17.839 -2.819 34.346 1.00 78.88 160 ILE A CA 1
ATOM 1240 C C . ILE A 1 160 ? -16.712 -1.997 34.990 1.00 78.88 160 ILE A C 1
ATOM 1242 O O . ILE A 1 160 ? -15.788 -1.554 34.310 1.00 78.88 160 ILE A O 1
ATOM 1246 N N . CYS A 1 161 ? -16.764 -1.778 36.307 1.00 56.00 161 CYS A N 1
ATOM 1247 C CA . CYS A 1 161 ? -15.822 -0.908 37.008 1.00 56.00 161 CYS A CA 1
ATOM 1248 C C . CYS A 1 161 ? -14.981 -1.675 38.037 1.00 56.00 161 CYS A C 1
ATOM 1250 O O . CYS A 1 161 ? -15.127 -1.490 39.245 1.00 56.00 161 CYS A O 1
ATOM 1252 N N . LEU A 1 162 ? -14.052 -2.505 37.555 1.00 59.12 162 LEU A N 1
ATOM 12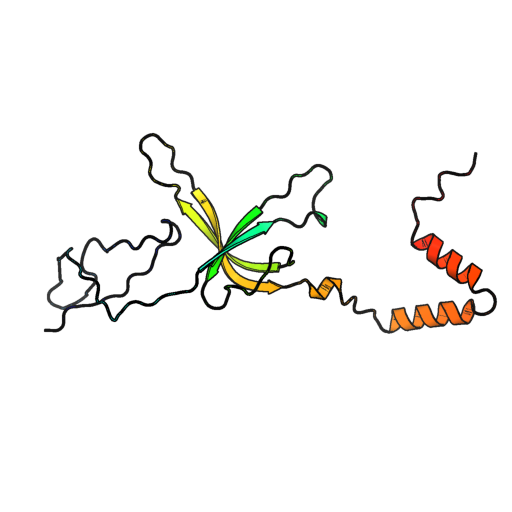53 C CA . LEU A 1 162 ? -13.142 -3.277 38.413 1.00 59.12 162 LEU A CA 1
ATOM 1254 C C . LEU A 1 162 ? -12.130 -2.409 39.197 1.00 59.12 162 LEU A C 1
ATOM 1256 O O . LEU A 1 162 ? -11.539 -2.888 40.158 1.00 59.12 162 LEU A O 1
ATOM 1260 N N . LEU A 1 163 ? -11.934 -1.132 38.837 1.00 53.22 163 LEU A N 1
ATOM 1261 C CA . LEU A 1 163 ? -10.799 -0.326 39.324 1.00 53.22 163 LEU A CA 1
ATOM 1262 C C . LEU A 1 163 ? -11.131 0.870 40.234 1.00 53.22 163 LEU A C 1
ATOM 1264 O O . LEU A 1 163 ? -10.214 1.590 40.618 1.00 53.22 163 LEU A O 1
ATOM 1268 N N . ARG A 1 164 ? -12.389 1.102 40.640 1.00 49.44 164 ARG A N 1
ATOM 1269 C CA . ARG A 1 164 ? -12.722 2.268 41.499 1.00 49.44 164 ARG A CA 1
ATOM 1270 C C . ARG A 1 164 ? -13.074 1.957 42.955 1.00 49.44 164 ARG A C 1
ATOM 1272 O O . ARG A 1 164 ? -13.153 2.888 43.750 1.00 49.44 164 ARG A O 1
ATOM 1279 N N . PHE A 1 165 ? -13.235 0.687 43.334 1.00 49.62 165 PHE A N 1
ATOM 1280 C CA . PHE A 1 165 ? -13.690 0.310 44.684 1.00 49.62 165 PHE A CA 1
ATOM 1281 C C . PHE A 1 165 ? -12.590 -0.119 45.670 1.00 49.62 165 PHE A C 1
ATOM 1283 O O . PHE A 1 165 ? -12.890 -0.316 46.842 1.00 49.62 165 PHE A O 1
ATOM 1290 N N . LEU A 1 166 ? -11.315 -0.180 45.268 1.00 48.69 166 LEU A N 1
ATOM 1291 C CA . LEU A 1 166 ? -10.203 -0.467 46.196 1.00 48.69 166 LEU A CA 1
ATOM 1292 C C . LEU A 1 166 ? -9.689 0.768 46.971 1.00 48.69 166 LEU A C 1
ATOM 1294 O O . LEU A 1 166 ? -8.686 0.673 47.670 1.00 48.69 166 LEU A O 1
ATOM 1298 N N . GLY A 1 167 ? -10.351 1.926 46.859 1.00 49.22 167 GLY A N 1
ATOM 1299 C CA . GLY A 1 167 ? -9.861 3.199 47.409 1.00 49.22 167 GLY A CA 1
ATOM 1300 C C . GLY A 1 167 ? -10.641 3.803 48.581 1.00 49.22 167 GLY A C 1
ATOM 1301 O O . GLY A 1 167 ? -10.272 4.883 49.023 1.00 49.22 167 GLY A O 1
ATOM 1302 N N . TYR A 1 168 ? -11.708 3.171 49.081 1.00 45.19 168 TYR A N 1
ATOM 1303 C CA . TYR A 1 168 ? -12.500 3.727 50.192 1.00 45.19 168 TYR A CA 1
ATOM 1304 C C . TYR A 1 168 ? -12.864 2.652 51.224 1.00 45.19 168 TYR A C 1
ATOM 1306 O O . TYR A 1 168 ? -14.020 2.295 51.428 1.00 45.19 168 TYR A O 1
ATOM 1314 N N . SER A 1 169 ? -11.837 2.108 51.872 1.00 41.94 169 SER A N 1
ATOM 1315 C CA . SER A 1 169 ? -11.959 1.527 53.210 1.00 41.94 169 SER A CA 1
ATOM 1316 C C . SER A 1 169 ? -10.607 1.621 53.916 1.00 41.94 169 SER A C 1
ATOM 1318 O O . SER A 1 169 ? -9.796 0.698 53.883 1.00 41.94 169 SER A O 1
ATOM 1320 N N . ARG A 1 170 ? -10.357 2.790 54.505 1.00 37.50 170 ARG A N 1
ATOM 1321 C CA . ARG A 1 170 ? -9.647 2.964 55.772 1.00 37.50 170 ARG A CA 1
ATOM 1322 C C . ARG A 1 170 ? -10.263 4.149 56.494 1.00 37.50 170 ARG A C 1
ATOM 1324 O O . ARG A 1 170 ? -10.547 5.148 55.800 1.00 37.50 170 ARG A O 1
#